Protein AF-A0AAJ6QAA0-F1 (afdb_monomer)

Secondary structure (DSSP, 8-state):
---------PPTTSPPSSPPPP---HHHHHHHHHHHHHHHHHHHHHHHHHHHHHHHHHHTT-

Sequence (62 aa):
MSMITTSAWVRRGVAAQFPTKYEINEEEMDRISKLARMQLEEAQGDLKAAQEDEEMEEDKKE

Organism: Aspergillus niger (NCBI:txid5061)

Radius of gyration: 25.39 Å; Cα contacts (8 Å, |Δi|>4): 1; chains: 1; bounding box: 41×24×81 Å

Mean predicted aligned error: 11.09 Å

pLDDT: mean 84.64, std 12.27, range [45.97, 96.88]

Solvent-accessible surface area (backbone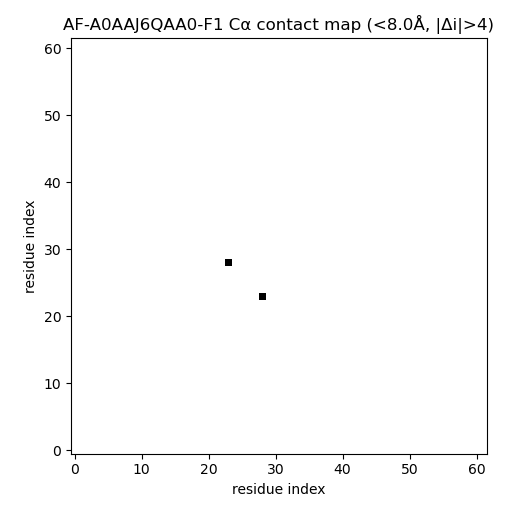 atoms only — not comparable to full-atom values): 4097 Å² total; per-residue (Å²): 136,86,84,76,87,75,85,75,86,76,64,89,88,62,79,59,99,75,71,79,82,84,81,85,47,73,70,53,50,54,53,50,51,53,55,51,50,53,53,50,55,50,53,51,50,55,51,49,52,52,50,54,52,50,52,55,57,51,65,73,72,114

Structure (mm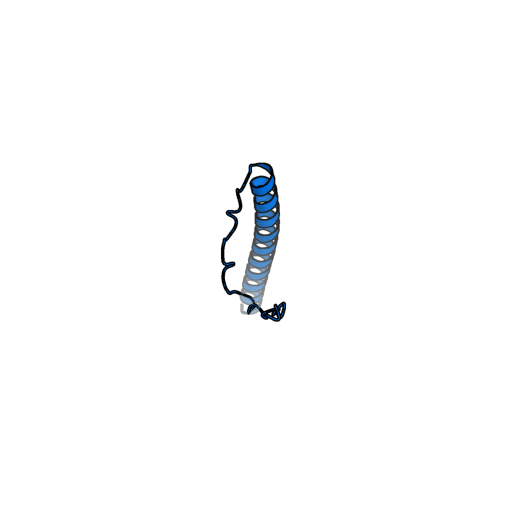CIF, N/CA/C/O backbone):
data_AF-A0AAJ6QAA0-F1
#
_entry.id   AF-A0AAJ6QAA0-F1
#
loop_
_atom_site.group_PDB
_atom_site.id
_atom_site.type_symbol
_atom_site.label_atom_id
_atom_site.label_alt_id
_atom_site.label_comp_id
_atom_site.label_asym_id
_atom_site.label_entity_id
_atom_site.label_seq_id
_atom_site.pdbx_PDB_ins_code
_atom_site.Cartn_x
_atom_site.Cartn_y
_atom_site.Cartn_z
_atom_site.occupancy
_atom_site.B_iso_or_equiv
_atom_site.auth_seq_id
_atom_site.auth_comp_id
_atom_site.auth_asym_id
_atom_site.auth_atom_id
_atom_site.pdbx_PDB_model_num
ATOM 1 N N . MET A 1 1 ? 10.663 -14.660 -51.000 1.00 45.97 1 MET A N 1
ATOM 2 C CA . MET A 1 1 ? 10.617 -14.989 -49.560 1.00 45.97 1 MET A CA 1
ATOM 3 C C . MET A 1 1 ? 9.718 -13.960 -48.888 1.00 45.97 1 MET A C 1
ATOM 5 O O . MET A 1 1 ? 10.096 -12.799 -48.845 1.00 45.97 1 MET A O 1
ATOM 9 N N . SER A 1 2 ? 8.499 -14.337 -48.501 1.00 50.22 2 SER A N 1
ATOM 10 C CA . SER A 1 2 ? 7.535 -13.415 -47.881 1.00 50.22 2 SER A CA 1
ATOM 11 C C . SER A 1 2 ? 7.793 -13.361 -46.374 1.00 50.22 2 SER A C 1
ATOM 13 O O . SER A 1 2 ? 7.712 -14.397 -45.717 1.00 50.22 2 SER A O 1
ATOM 15 N N . MET A 1 3 ? 8.153 -12.193 -45.832 1.00 60.44 3 MET A N 1
ATOM 16 C CA . MET A 1 3 ? 8.200 -11.981 -44.383 1.00 60.44 3 MET A CA 1
ATOM 17 C C . MET A 1 3 ? 6.791 -11.611 -43.920 1.00 60.44 3 MET A C 1
ATOM 19 O O . MET A 1 3 ? 6.349 -10.479 -44.091 1.00 60.44 3 MET A O 1
ATOM 23 N N . ILE A 1 4 ? 6.075 -12.581 -43.356 1.00 65.19 4 ILE A N 1
ATOM 24 C CA . ILE A 1 4 ? 4.826 -12.320 -42.645 1.00 65.19 4 ILE A CA 1
ATOM 25 C C . ILE A 1 4 ? 5.223 -11.775 -41.272 1.00 65.19 4 ILE A C 1
ATOM 27 O O . ILE A 1 4 ? 5.706 -12.519 -40.417 1.00 65.19 4 ILE A O 1
ATOM 31 N N . THR A 1 5 ? 5.038 -10.474 -41.060 1.00 70.38 5 THR A N 1
ATOM 32 C CA . THR A 1 5 ? 5.048 -9.856 -39.731 1.00 70.38 5 THR A CA 1
ATOM 33 C C . THR A 1 5 ? 3.954 -10.509 -38.887 1.00 70.38 5 THR A C 1
ATOM 35 O O . THR A 1 5 ? 2.784 -10.145 -38.949 1.00 70.38 5 THR A O 1
ATOM 38 N N . THR A 1 6 ? 4.323 -11.544 -38.133 1.00 67.88 6 THR A N 1
ATOM 39 C CA . THR A 1 6 ? 3.391 -12.299 -37.291 1.00 67.88 6 THR A CA 1
ATOM 40 C C . THR A 1 6 ? 3.332 -11.632 -35.922 1.00 67.88 6 THR A C 1
ATOM 42 O O . THR A 1 6 ? 4.265 -11.748 -35.132 1.00 67.88 6 THR A O 1
ATOM 45 N N . SER A 1 7 ? 2.248 -10.916 -35.629 1.00 70.44 7 SER A N 1
ATOM 46 C CA . SER A 1 7 ? 1.974 -10.426 -34.275 1.00 70.44 7 SER A CA 1
ATOM 47 C C . SER A 1 7 ? 1.421 -11.575 -33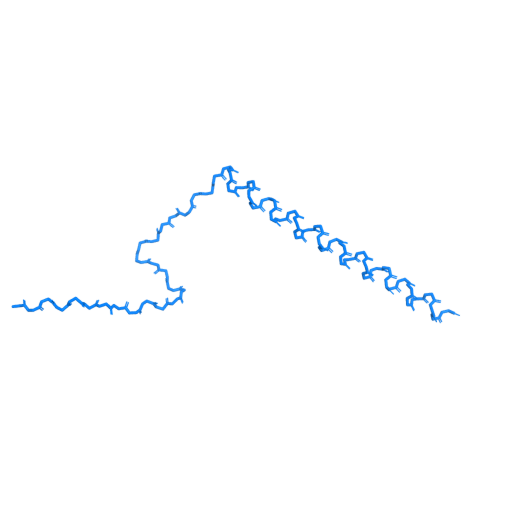.429 1.00 70.44 7 SER A C 1
ATOM 49 O O . SER A 1 7 ? 0.322 -12.064 -33.685 1.00 70.44 7 SER A O 1
ATOM 51 N N . ALA A 1 8 ? 2.181 -12.030 -32.432 1.00 72.94 8 ALA A N 1
ATOM 52 C CA . ALA A 1 8 ? 1.718 -13.031 -31.474 1.00 72.94 8 ALA A CA 1
ATOM 53 C C . ALA A 1 8 ? 1.024 -12.355 -30.281 1.00 72.94 8 ALA A C 1
ATOM 55 O O . ALA A 1 8 ? 1.547 -11.403 -29.702 1.00 72.94 8 ALA A O 1
ATOM 56 N N . TRP A 1 9 ? -0.140 -12.872 -29.882 1.00 73.50 9 TRP A N 1
ATOM 57 C CA . TRP A 1 9 ? -0.784 -12.488 -28.626 1.00 73.50 9 TRP A CA 1
ATOM 58 C C . TRP A 1 9 ? -0.002 -13.079 -27.450 1.00 73.50 9 TRP A C 1
ATOM 60 O O . TRP A 1 9 ? -0.006 -14.292 -27.235 1.00 73.50 9 TRP A O 1
ATOM 70 N N . VAL A 1 10 ? 0.662 -12.226 -26.673 1.00 75.94 10 VAL A N 1
ATOM 71 C CA . VAL A 1 10 ? 1.313 -12.641 -25.426 1.00 75.94 10 VAL A CA 1
ATOM 72 C C . VAL A 1 10 ? 0.250 -12.717 -24.334 1.00 75.94 10 VAL A C 1
ATOM 74 O O . VAL A 1 10 ? -0.434 -11.734 -24.045 1.00 75.94 10 VAL A O 1
ATOM 77 N N . ARG A 1 11 ? 0.090 -13.897 -23.725 1.00 80.81 11 ARG A N 1
ATOM 78 C CA . ARG A 1 11 ? -0.815 -14.071 -22.582 1.00 80.81 11 ARG A CA 1
ATOM 79 C C . ARG A 1 11 ? -0.348 -13.179 -21.433 1.00 80.81 11 ARG A C 1
ATOM 81 O O . ARG A 1 11 ? 0.829 -13.181 -21.074 1.00 80.81 11 ARG A O 1
ATOM 88 N N . ARG A 1 12 ? -1.282 -12.438 -20.838 1.00 78.38 12 ARG A N 1
ATOM 89 C CA . ARG A 1 12 ? -1.015 -11.595 -19.667 1.00 78.38 12 ARG A CA 1
ATOM 90 C C . ARG A 1 12 ? -0.451 -12.464 -18.535 1.00 78.38 12 ARG A C 1
ATOM 92 O O . ARG A 1 12 ? -1.013 -13.512 -18.238 1.00 78.38 12 ARG A O 1
ATOM 99 N N . GLY A 1 13 ? 0.665 -12.042 -17.944 1.00 79.94 13 GLY A N 1
ATOM 100 C CA . GLY A 1 13 ? 1.365 -12.782 -16.885 1.00 79.94 13 GLY A CA 1
ATOM 101 C C . GLY A 1 13 ? 2.534 -13.656 -17.355 1.00 79.94 13 GLY A C 1
ATOM 102 O O . GLY A 1 13 ? 3.300 -14.116 -16.515 1.00 79.94 13 GLY A O 1
ATOM 103 N N . VAL A 1 14 ? 2.732 -13.854 -18.665 1.00 81.38 14 VAL A N 1
ATOM 104 C CA . VAL A 1 14 ? 3.981 -14.446 -19.175 1.00 81.38 14 VAL A CA 1
ATOM 105 C C . VAL A 1 14 ? 5.080 -13.386 -19.123 1.00 81.38 14 VAL A C 1
ATOM 107 O O . VAL A 1 14 ? 4.886 -12.270 -19.607 1.00 81.38 14 VAL A O 1
ATOM 110 N N . ALA A 1 15 ? 6.224 -13.728 -18.522 1.00 79.75 15 ALA A N 1
ATOM 111 C CA . ALA A 1 15 ? 7.378 -12.838 -18.466 1.00 79.75 15 ALA A CA 1
ATOM 112 C C . ALA A 1 15 ? 7.825 -12.445 -19.884 1.00 79.75 15 ALA A C 1
ATOM 114 O O . ALA A 1 15 ? 7.834 -13.273 -20.798 1.00 79.75 15 ALA A O 1
ATOM 115 N N . ALA A 1 16 ? 8.195 -11.177 -20.070 1.00 83.00 16 ALA A N 1
ATOM 116 C CA . ALA A 1 16 ? 8.756 -10.711 -21.333 1.00 83.00 16 ALA A CA 1
ATOM 117 C C . ALA A 1 16 ? 10.041 -11.489 -21.672 1.00 83.00 16 ALA A C 1
ATOM 119 O O . ALA A 1 16 ? 10.770 -11.899 -20.771 1.00 83.00 16 ALA A O 1
ATOM 120 N N . GLN A 1 17 ? 10.343 -11.650 -22.967 1.00 83.94 17 GLN A N 1
ATOM 121 C CA . GLN A 1 17 ? 11.554 -12.344 -23.435 1.00 83.94 17 GLN A CA 1
ATOM 122 C C . GLN A 1 17 ? 12.838 -11.768 -22.810 1.00 83.94 17 GLN A C 1
ATOM 124 O O . GLN A 1 17 ? 13.766 -12.514 -22.511 1.00 83.94 17 GLN A O 1
ATOM 129 N N . PHE A 1 18 ? 12.857 -10.453 -22.576 1.00 85.31 18 PHE A N 1
ATOM 130 C CA . PHE A 1 18 ? 13.907 -9.746 -21.850 1.00 85.31 18 PHE A CA 1
ATOM 131 C C . PHE A 1 18 ? 13.251 -8.849 -20.788 1.00 85.31 18 PHE A C 1
ATOM 133 O O . PHE A 1 18 ? 12.798 -7.751 -21.119 1.00 85.31 18 PHE A O 1
ATOM 140 N N . PRO A 1 19 ? 13.111 -9.312 -19.533 1.00 86.38 19 PRO A N 1
ATOM 141 C CA . PRO A 1 19 ? 12.488 -8.519 -18.483 1.00 86.38 19 PRO A CA 1
ATOM 142 C C . PRO A 1 19 ? 13.399 -7.355 -18.085 1.00 86.38 19 PRO A C 1
ATOM 144 O O . PRO A 1 19 ? 14.599 -7.529 -17.875 1.00 86.38 19 PRO A O 1
ATOM 147 N N . THR A 1 20 ? 12.826 -6.163 -17.951 1.00 85.56 20 THR A N 1
ATOM 148 C CA . THR A 1 20 ? 13.524 -5.015 -17.372 1.00 85.56 20 THR A CA 1
ATOM 149 C C . THR A 1 20 ? 13.462 -5.101 -15.852 1.00 85.56 20 THR A C 1
ATOM 151 O O . THR A 1 20 ? 12.403 -5.343 -15.269 1.00 85.56 20 THR A O 1
ATOM 154 N N . LYS A 1 21 ? 14.607 -4.920 -15.187 1.00 86.12 21 LYS A N 1
ATOM 155 C CA . LYS A 1 21 ? 14.641 -4.830 -13.728 1.00 86.12 21 LYS A CA 1
ATOM 156 C C . LYS A 1 21 ? 14.126 -3.454 -13.321 1.00 86.12 21 LYS A C 1
ATOM 158 O O . LYS A 1 21 ? 14.639 -2.444 -13.790 1.00 86.12 21 LYS A O 1
ATOM 163 N N . TYR A 1 22 ? 13.116 -3.429 -12.462 1.00 85.12 22 TYR A N 1
ATOM 164 C CA . TYR A 1 22 ? 12.679 -2.192 -11.835 1.00 85.12 22 TYR A CA 1
ATOM 165 C C . TYR A 1 22 ? 13.656 -1.837 -10.710 1.00 85.12 22 TYR A C 1
ATOM 167 O O . TYR A 1 22 ? 13.847 -2.628 -9.783 1.00 85.12 22 TYR A O 1
ATOM 175 N N . GLU A 1 23 ? 14.315 -0.686 -10.822 1.00 85.19 23 GLU A N 1
ATOM 176 C CA . GLU A 1 23 ? 15.186 -0.156 -9.775 1.00 85.19 23 GLU A CA 1
ATOM 177 C C . GLU A 1 23 ? 14.367 0.760 -8.875 1.00 85.19 23 GLU A C 1
ATOM 179 O O . GLU A 1 23 ? 13.865 1.797 -9.305 1.00 85.19 23 GLU A O 1
ATOM 184 N N . ILE A 1 24 ? 14.204 0.339 -7.625 1.00 88.62 24 ILE A N 1
ATOM 185 C CA . ILE A 1 24 ? 13.489 1.113 -6.620 1.00 88.62 24 ILE A CA 1
ATOM 186 C C . ILE A 1 24 ? 14.456 2.171 -6.084 1.00 88.62 24 ILE A C 1
ATOM 188 O O . ILE A 1 24 ? 15.479 1.830 -5.489 1.00 88.62 24 ILE A O 1
ATOM 192 N N . ASN A 1 25 ? 14.140 3.441 -6.327 1.00 91.62 25 ASN A N 1
ATOM 193 C CA . ASN A 1 25 ? 14.899 4.591 -5.842 1.00 91.62 25 ASN A CA 1
ATOM 194 C C . ASN A 1 25 ? 14.254 5.187 -4.574 1.00 91.62 25 ASN A C 1
ATOM 196 O O . ASN A 1 25 ? 13.202 4.732 -4.123 1.00 91.62 25 ASN A O 1
ATOM 200 N N . GLU A 1 26 ? 14.891 6.199 -3.984 1.00 92.38 26 GLU A N 1
ATOM 201 C CA . GLU A 1 26 ? 14.394 6.846 -2.759 1.00 92.38 26 GLU A CA 1
ATOM 202 C C . GLU A 1 26 ? 13.006 7.480 -2.947 1.00 92.38 26 GLU A C 1
ATOM 204 O O . GLU A 1 26 ? 12.134 7.309 -2.099 1.00 92.38 26 GLU A O 1
ATOM 209 N N . GLU A 1 27 ? 12.755 8.129 -4.088 1.00 93.25 27 GLU A N 1
ATOM 210 C CA . GLU A 1 27 ? 11.449 8.722 -4.410 1.00 93.25 27 GLU A CA 1
ATOM 211 C C . GLU A 1 27 ? 10.329 7.667 -4.450 1.00 93.25 27 GLU A C 1
ATOM 213 O O . GLU A 1 27 ? 9.229 7.874 -3.929 1.00 93.25 27 GLU A O 1
ATOM 218 N N . GLU A 1 28 ? 10.616 6.501 -5.025 1.00 91.19 28 GLU A N 1
ATOM 219 C CA .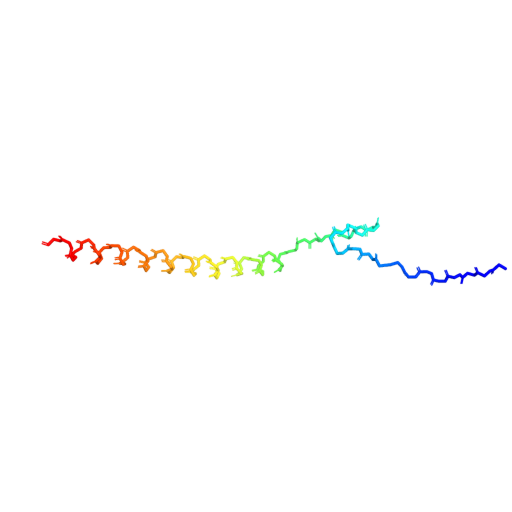 GLU A 1 28 ? 9.685 5.383 -5.084 1.00 91.19 28 GLU A CA 1
ATOM 220 C C . GLU A 1 28 ? 9.453 4.768 -3.698 1.00 91.19 28 GLU A C 1
ATOM 222 O O . GLU A 1 28 ? 8.315 4.442 -3.351 1.00 91.19 28 GLU A O 1
ATOM 227 N N . MET A 1 29 ? 10.495 4.663 -2.868 1.00 93.94 29 MET A N 1
ATOM 228 C CA . MET A 1 29 ? 10.350 4.225 -1.476 1.00 93.94 29 MET A CA 1
ATOM 229 C C . MET A 1 29 ? 9.456 5.170 -0.673 1.00 93.94 29 MET A C 1
ATOM 231 O O . MET A 1 29 ? 8.605 4.704 0.091 1.00 93.94 29 MET A O 1
ATOM 235 N N . ASP A 1 30 ? 9.588 6.481 -0.871 1.00 94.44 30 ASP A N 1
ATOM 236 C CA . ASP A 1 30 ? 8.721 7.476 -0.240 1.00 94.44 30 ASP A CA 1
ATOM 237 C C . ASP A 1 30 ? 7.271 7.334 -0.707 1.00 94.44 30 ASP A C 1
ATOM 239 O O . ASP A 1 30 ? 6.338 7.398 0.102 1.00 94.44 30 ASP A O 1
ATOM 243 N N . ARG A 1 31 ? 7.059 7.098 -2.006 1.00 95.31 31 ARG A N 1
ATOM 244 C CA . ARG A 1 31 ? 5.727 6.859 -2.572 1.00 95.31 31 ARG A CA 1
ATOM 245 C C . ARG A 1 31 ? 5.078 5.612 -1.970 1.00 95.31 31 ARG A C 1
ATOM 247 O O . ARG A 1 31 ? 3.926 5.679 -1.540 1.00 95.31 31 ARG A O 1
ATOM 254 N N . ILE A 1 32 ? 5.812 4.501 -1.898 1.00 95.44 32 ILE A N 1
ATOM 255 C CA . ILE A 1 32 ? 5.347 3.247 -1.286 1.00 95.44 32 ILE A CA 1
ATOM 256 C C . ILE A 1 32 ? 5.041 3.460 0.199 1.00 95.44 32 ILE A C 1
ATOM 258 O O . ILE A 1 32 ? 3.986 3.045 0.675 1.00 95.44 32 ILE A O 1
ATOM 262 N N . SER A 1 33 ? 5.915 4.158 0.923 1.00 94.81 33 SER A N 1
ATOM 263 C CA . SER A 1 33 ? 5.742 4.423 2.355 1.00 94.81 33 SER A CA 1
ATOM 264 C C . SER A 1 33 ? 4.484 5.243 2.643 1.00 94.81 33 SER A C 1
ATOM 266 O O . SER A 1 33 ? 3.767 4.952 3.598 1.00 94.81 33 SER A O 1
ATOM 268 N N . LYS A 1 34 ? 4.171 6.238 1.803 1.00 96.12 34 LYS A N 1
ATOM 269 C CA . LYS A 1 34 ? 2.926 7.017 1.910 1.00 96.12 34 LYS A CA 1
ATOM 270 C C . LYS A 1 34 ? 1.688 6.143 1.712 1.00 96.12 34 LYS A C 1
ATOM 272 O O . LYS A 1 34 ? 0.746 6.249 2.490 1.00 96.12 34 LYS A O 1
ATOM 277 N N . LEU A 1 35 ? 1.704 5.267 0.705 1.00 95.81 35 LEU A N 1
ATOM 278 C CA . LEU A 1 35 ? 0.593 4.347 0.441 1.00 95.81 35 LEU A CA 1
ATOM 279 C C . LEU A 1 35 ? 0.400 3.345 1.585 1.00 95.81 35 LEU A C 1
ATOM 281 O O . LEU A 1 35 ? -0.727 3.117 2.012 1.00 95.81 35 LEU A O 1
ATOM 285 N N . ALA A 1 36 ? 1.491 2.795 2.117 1.00 95.69 36 ALA A N 1
ATOM 286 C CA . ALA A 1 36 ? 1.438 1.871 3.243 1.00 95.69 36 ALA A CA 1
ATOM 287 C C . ALA A 1 36 ? 0.892 2.542 4.513 1.00 95.69 36 ALA A C 1
ATOM 289 O O . ALA A 1 36 ? 0.077 1.950 5.212 1.00 95.69 36 ALA A O 1
ATOM 290 N N . ARG A 1 37 ? 1.295 3.790 4.799 1.00 95.62 37 ARG A N 1
ATOM 291 C CA . ARG A 1 37 ? 0.767 4.553 5.944 1.00 95.62 37 ARG A CA 1
ATOM 292 C C . ARG A 1 37 ? -0.741 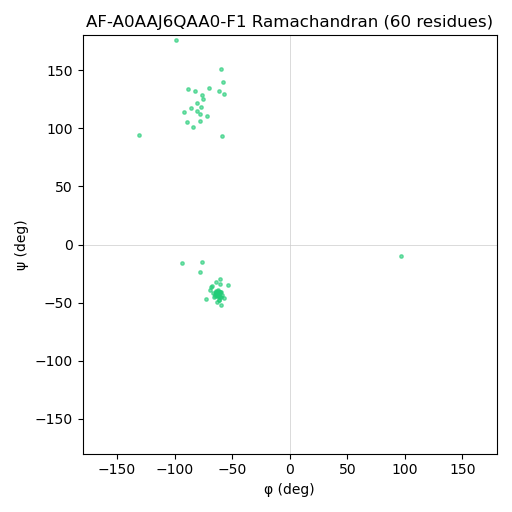4.768 5.851 1.00 95.62 37 ARG A C 1
ATOM 294 O O . ARG A 1 37 ? -1.427 4.514 6.828 1.00 95.62 37 ARG A O 1
ATOM 301 N N . MET A 1 38 ? -1.245 5.153 4.679 1.00 95.56 38 MET A N 1
ATOM 302 C CA . MET A 1 38 ? -2.682 5.341 4.456 1.00 95.56 38 MET A CA 1
ATOM 303 C C . MET A 1 38 ? -3.482 4.066 4.762 1.00 95.56 38 MET A C 1
ATOM 305 O O . MET A 1 38 ? -4.470 4.121 5.484 1.00 95.56 38 MET A O 1
ATOM 309 N N . GLN A 1 39 ? -3.017 2.913 4.273 1.00 94.56 39 GLN A N 1
ATOM 310 C CA . GLN A 1 39 ? -3.674 1.625 4.529 1.00 94.56 39 GLN A CA 1
ATOM 311 C C . GLN A 1 39 ? -3.591 1.203 6.002 1.00 94.56 39 GLN A C 1
ATOM 313 O O . GLN A 1 39 ? -4.521 0.601 6.530 1.00 94.56 39 GLN A O 1
ATOM 318 N N . LEU A 1 40 ? -2.479 1.509 6.675 1.00 96.38 40 LEU A N 1
ATOM 319 C CA . LEU A 1 40 ? -2.321 1.225 8.101 1.00 96.38 40 LEU A CA 1
ATOM 320 C C . LEU A 1 40 ? -3.264 2.069 8.961 1.00 96.38 40 LEU A C 1
ATOM 322 O O . LEU A 1 40 ? -3.827 1.548 9.918 1.00 96.38 40 LEU A O 1
ATOM 326 N N . GLU A 1 41 ? -3.430 3.350 8.637 1.00 96.88 41 GLU A N 1
ATOM 327 C CA . GLU A 1 41 ? -4.352 4.246 9.344 1.00 96.88 41 GLU A CA 1
ATOM 328 C C . GLU A 1 41 ? -5.807 3.786 9.191 1.00 96.88 41 GLU A C 1
ATOM 330 O O . GLU A 1 41 ? -6.535 3.731 10.181 1.00 96.88 41 GLU A O 1
ATOM 335 N N . GLU A 1 42 ? -6.206 3.386 7.981 1.00 96.44 42 GLU A N 1
ATOM 336 C CA . GLU A 1 42 ? -7.528 2.808 7.705 1.00 96.44 42 GLU A CA 1
ATOM 337 C C . GLU A 1 42 ? -7.759 1.531 8.527 1.00 96.44 42 GLU A C 1
ATOM 339 O O . GLU A 1 42 ? -8.706 1.461 9.308 1.00 96.44 42 GLU A O 1
ATOM 344 N N . ALA A 1 43 ? -6.825 0.575 8.468 1.00 96.12 43 ALA A N 1
ATOM 345 C CA . ALA A 1 43 ? -6.926 -0.675 9.220 1.00 96.12 43 ALA A CA 1
ATOM 346 C C . ALA A 1 43 ? -6.971 -0.463 10.746 1.00 96.12 43 ALA A C 1
ATOM 348 O O . ALA A 1 43 ? -7.628 -1.218 11.462 1.00 96.12 43 ALA A O 1
ATOM 349 N N . GLN A 1 44 ? -6.276 0.554 11.268 1.00 96.31 44 GLN A N 1
ATOM 350 C CA . GLN A 1 44 ? -6.358 0.925 12.684 1.00 96.31 44 GLN A CA 1
ATOM 351 C C . GLN A 1 44 ? -7.723 1.509 13.056 1.00 96.31 44 GLN A C 1
ATOM 353 O O . GLN A 1 44 ? -8.188 1.276 14.171 1.00 96.31 44 GLN A O 1
ATOM 358 N N . GLY A 1 45 ? -8.342 2.279 12.159 1.00 96.12 45 GLY A N 1
ATOM 359 C CA . GLY A 1 45 ? -9.701 2.785 12.333 1.00 96.12 45 GLY A CA 1
ATOM 360 C C . GLY A 1 45 ? -10.717 1.649 12.392 1.00 96.12 45 GLY A C 1
ATOM 361 O O . GLY A 1 45 ? -11.478 1.570 13.353 1.00 96.12 45 GLY A O 1
ATOM 362 N N . ASP A 1 46 ? -10.650 0.729 11.430 1.00 95.69 46 ASP A N 1
ATOM 363 C CA . ASP A 1 46 ? -11.527 -0.445 11.369 1.00 95.69 46 ASP A CA 1
ATOM 364 C C . ASP A 1 46 ? -11.387 -1.328 12.614 1.00 95.69 46 ASP A C 1
ATOM 366 O O . ASP A 1 46 ? -12.380 -1.796 13.168 1.00 95.69 46 ASP A O 1
ATOM 370 N N . LEU A 1 47 ? -10.154 -1.523 13.095 1.00 94.94 47 LEU A N 1
ATOM 371 C CA . LEU A 1 47 ? -9.892 -2.297 14.306 1.00 94.94 47 LEU A CA 1
ATOM 372 C C . LEU A 1 47 ? -10.516 -1.646 15.543 1.00 94.94 47 LEU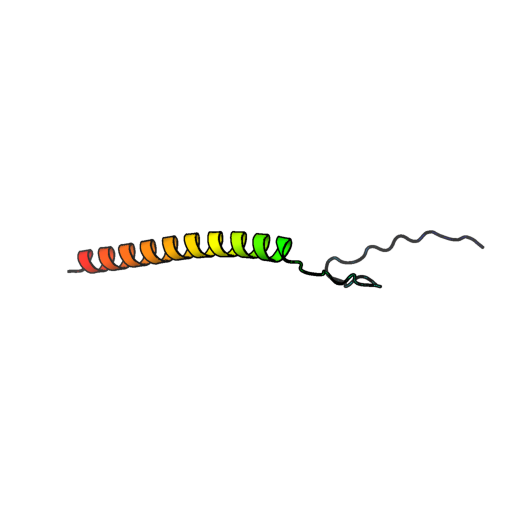 A C 1
ATOM 374 O O . LEU A 1 47 ? -11.117 -2.347 16.351 1.00 94.94 47 LEU A O 1
ATOM 378 N N . LYS A 1 48 ? -10.387 -0.324 15.701 1.00 95.81 48 LYS A N 1
ATOM 379 C CA . LYS A 1 48 ? -10.996 0.391 16.834 1.00 95.81 48 LYS A CA 1
ATOM 380 C C . LYS A 1 48 ? -12.516 0.330 16.788 1.00 95.81 48 LYS A C 1
ATOM 382 O O . LYS A 1 48 ? -13.123 0.051 17.810 1.00 95.81 48 LYS A O 1
ATOM 387 N N . ALA A 1 49 ? -13.108 0.540 15.614 1.00 94.38 49 ALA A N 1
ATOM 388 C CA . ALA A 1 49 ? -14.553 0.434 15.442 1.00 94.38 49 ALA A CA 1
ATOM 389 C C . ALA A 1 49 ? -15.054 -0.970 15.812 1.00 94.38 49 ALA A C 1
ATOM 391 O O . ALA A 1 49 ? -16.019 -1.099 16.555 1.00 94.38 49 ALA A O 1
ATOM 392 N N . ALA A 1 50 ? -14.348 -2.018 15.374 1.00 94.25 50 ALA A N 1
ATOM 393 C CA . ALA A 1 50 ? -14.680 -3.391 15.744 1.00 94.25 50 ALA A CA 1
ATOM 394 C C . ALA A 1 50 ? -14.573 -3.640 17.260 1.00 94.25 50 ALA A C 1
ATOM 396 O O . ALA A 1 50 ? -15.428 -4.318 17.818 1.00 94.25 50 ALA A O 1
ATOM 397 N N . GLN A 1 51 ? -13.558 -3.080 17.929 1.00 93.25 51 GLN A N 1
ATOM 398 C CA . GLN A 1 51 ? -13.411 -3.182 19.387 1.00 93.25 51 GLN A CA 1
ATOM 399 C C . GLN A 1 51 ? -14.539 -2.463 20.139 1.00 93.25 51 GLN A C 1
ATOM 401 O O . GLN A 1 51 ? -15.099 -3.026 21.073 1.00 93.25 51 GLN A O 1
ATOM 406 N N . GLU A 1 52 ? -14.897 -1.248 19.722 1.00 93.19 52 GLU A N 1
ATOM 407 C CA . GLU A 1 52 ? -15.999 -0.483 20.323 1.00 93.19 52 GLU A CA 1
ATOM 408 C C . GLU A 1 52 ? -17.352 -1.189 20.126 1.00 93.19 52 GLU A C 1
ATOM 410 O O . GLU A 1 52 ? -18.171 -1.236 21.045 1.00 93.19 52 GLU A O 1
ATOM 415 N N . ASP A 1 53 ? -17.583 -1.776 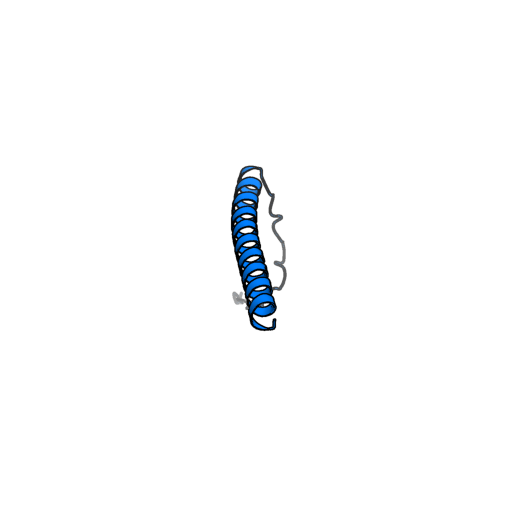18.948 1.00 89.50 53 ASP A N 1
ATOM 416 C CA . ASP A 1 53 ? -18.778 -2.576 18.669 1.00 89.50 53 ASP A CA 1
ATOM 417 C C . ASP A 1 53 ? -18.835 -3.844 19.538 1.00 89.50 53 ASP A C 1
ATOM 419 O O . ASP A 1 53 ? -19.905 -4.186 20.045 1.00 89.50 53 ASP A O 1
ATOM 423 N N . GLU A 1 54 ? -17.705 -4.529 19.747 1.00 88.38 54 GLU A N 1
ATOM 424 C CA . GLU A 1 54 ? -17.618 -5.681 20.655 1.00 88.38 54 GLU A CA 1
ATOM 425 C C . GLU A 1 54 ? -17.949 -5.287 22.103 1.00 88.38 54 GLU A C 1
ATOM 427 O O . GLU A 1 54 ? -18.800 -5.933 22.716 1.00 88.38 54 GLU A O 1
ATOM 432 N N . GLU A 1 55 ? -17.363 -4.203 22.624 1.00 85.50 55 GLU A N 1
ATOM 433 C CA . GLU A 1 55 ? -17.642 -3.694 23.978 1.00 85.50 55 GLU A CA 1
ATOM 434 C C . GLU A 1 55 ? -19.129 -3.333 24.158 1.00 85.50 55 GLU A C 1
ATOM 436 O O . GLU A 1 55 ? -19.770 -3.750 25.124 1.00 85.50 55 GLU A O 1
ATOM 441 N N . MET A 1 56 ? -19.729 -2.631 23.189 1.00 81.44 56 MET A N 1
ATOM 442 C CA . MET A 1 56 ? -21.155 -2.280 23.232 1.00 81.44 56 MET A CA 1
ATOM 443 C C . MET A 1 56 ? -22.084 -3.502 23.176 1.00 81.44 56 MET A C 1
ATOM 445 O O . MET A 1 56 ? -23.193 -3.467 23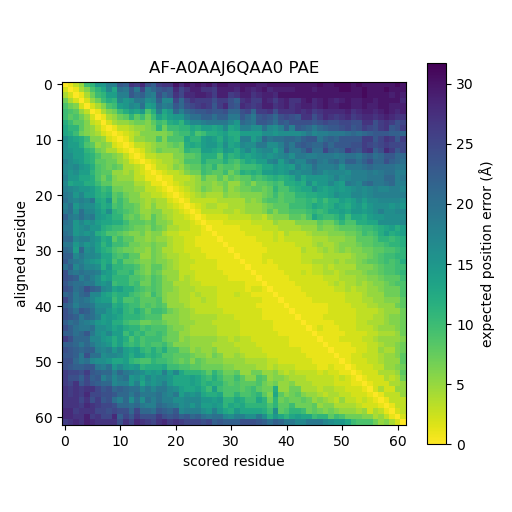.715 1.00 81.44 56 MET A O 1
ATOM 449 N N . GLU A 1 57 ? -21.688 -4.571 22.485 1.00 80.31 57 GLU A N 1
ATOM 450 C CA . GLU A 1 57 ? -22.449 -5.823 22.433 1.00 80.31 57 GLU A CA 1
ATOM 451 C 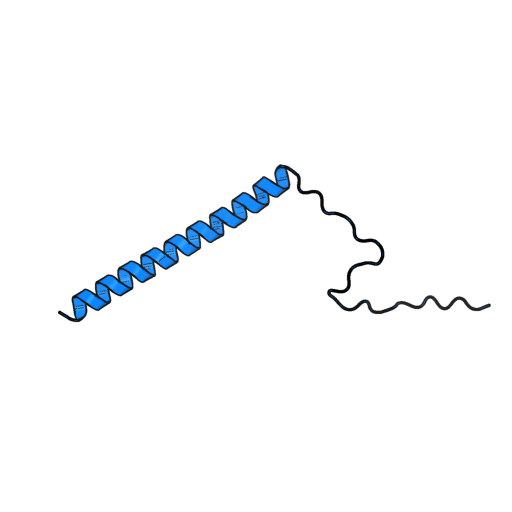C . GLU A 1 57 ? -22.280 -6.677 23.699 1.00 80.31 57 GLU A C 1
ATOM 453 O O . GLU A 1 57 ? -23.162 -7.489 23.996 1.00 80.31 57 GLU A O 1
ATOM 458 N N . GLU A 1 58 ? -21.187 -6.517 24.447 1.00 76.06 58 GLU A N 1
ATOM 459 C CA . GLU A 1 58 ? -21.018 -7.101 25.783 1.00 76.06 58 GLU A CA 1
ATOM 460 C C . GLU A 1 58 ? -21.894 -6.381 26.818 1.00 76.06 58 GLU A C 1
ATOM 462 O O . GLU A 1 58 ? -22.676 -7.044 27.501 1.00 76.06 58 GLU A O 1
ATOM 467 N N . ASP A 1 59 ? -21.892 -5.043 26.835 1.00 72.00 59 ASP A N 1
ATOM 468 C CA . ASP A 1 59 ? -22.704 -4.226 27.755 1.00 72.00 59 ASP A CA 1
ATOM 469 C C . ASP A 1 59 ? -24.222 -4.446 27.596 1.00 72.00 59 ASP A C 1
ATOM 471 O O . ASP A 1 59 ? -24.984 -4.313 28.550 1.00 72.00 59 ASP A O 1
ATOM 475 N N . LYS A 1 60 ? -24.703 -4.792 26.392 1.00 73.44 60 LYS A N 1
ATOM 476 C CA . LYS A 1 60 ? -26.130 -5.102 26.150 1.00 73.44 60 LYS A CA 1
ATOM 477 C C . LYS A 1 60 ? -26.561 -6.485 26.648 1.00 73.44 60 LYS A C 1
ATOM 479 O O . LYS A 1 60 ? -27.761 -6.773 26.638 1.00 73.44 60 LYS A O 1
ATOM 484 N N . LYS A 1 61 ? -25.614 -7.377 26.955 1.00 66.88 61 LYS A N 1
ATOM 485 C CA . LYS A 1 61 ? -25.898 -8.756 27.385 1.00 66.88 61 LYS A CA 1
ATOM 486 C C . LYS A 1 61 ? -25.964 -8.905 28.906 1.00 66.88 61 LYS A C 1
ATOM 488 O O . LYS A 1 61 ? -26.488 -9.930 29.352 1.00 66.88 61 LYS A O 1
ATOM 493 N N . GLU A 1 62 ? -25.462 -7.930 29.665 1.00 56.00 62 GLU A N 1
ATOM 494 C CA . GLU A 1 62 ? -25.662 -7.806 31.121 1.00 56.00 62 GLU A CA 1
ATOM 495 C C . GLU A 1 62 ? -26.996 -7.124 31.473 1.00 56.00 62 GLU A C 1
ATOM 497 O O . GLU A 1 62 ? -27.610 -7.551 32.481 1.00 56.00 62 GLU A O 1
#

Foldseek 3Di:
DDDDPDDDDDPPPPADPDHDDDDQDPVNVVVVVVVVVVVVVVVVVVVVVVVVVVVVVVVVVD